Protein AF-A0A8T7GGP4-F1 (afdb_monomer)

Nearest PDB structures (foldseek):
  8tvp-assembly1_F  TM=9.061E-01  e=7.315E-08  Saccharomyces cerevisiae
  5c44-assembly1_F  TM=8.450E-01  e=2.603E-08  Saccharomyces cerevisiae S288C
  2yu9-assembly1_F  TM=8.911E-01  e=6.027E-08  Saccharomyces cerevisiae
  7enc-assembly1_PF  TM=9.202E-01  e=8.324E-08  Sus scrofa
  8tvy-assembly1_F  TM=8.985E-01  e=1.488E-07  Saccharomyces cerevisiae

pLDDT: mean 86.94, std 10.17, range [50.22, 96.5]

Radius of gyration: 16.98 Å; Cα contacts (8 Å, |Δi|>4): 108; chains: 1; bounding box: 31×35×58 Å

Mean predicted aligned error: 6.85 Å

Foldseek 3Di:
DDPDPPPQAADEDDDPPQDDPPDDLADDPVNLVVQLVVQLVCVVVVHDQPDDPPVDDGSSRSSNVCLVVLVDQAWDWDADPSNYIYTHRSVSGDD

Secondary structure (DSSP, 8-state):
-PPP------EE---SSS---SS-SB--HHHHHHHHHHHHHHHHTTPPPSS--SS--SHHHHHHHHHHTT-S--EEEEE-TTSEEEEEEGGGSB-

Solvent-accessible surface area (backbone atoms only — not comparable to full-atom values): 6004 Å² total; per-residue (Å²): 136,83,77,77,83,75,81,79,55,80,40,79,59,84,57,90,63,90,55,77,83,71,74,68,61,44,78,48,76,63,58,50,49,51,51,28,52,55,42,15,51,42,38,70,74,68,47,84,75,94,63,83,70,88,84,61,84,50,40,56,62,49,22,45,51,35,60,74,67,50,72,61,98,50,63,48,75,44,73,47,99,79,27,44,25,35,77,43,48,53,77,66,42,53,131

Sequence (95 aa):
MTYSEIEYELKEVQAQGNKILIGLPWLTRFERARITGARALQLSLGAPSLIKPEGISGSIAIAMAEVDHKVLPISIRRVLPNGLYQDIPIDWMKR

Structure (mmCIF, N/CA/C/O backbone):
data_AF-A0A8T7GGP4-F1
#
_entry.id   AF-A0A8T7GGP4-F1
#
loop_
_atom_site.group_PDB
_atom_site.id
_atom_site.type_symbol
_atom_site.label_atom_id
_atom_site.label_alt_id
_atom_site.label_comp_id
_atom_site.label_asym_id
_atom_site.label_entity_id
_atom_site.label_seq_id
_atom_site.pdbx_PDB_ins_code
_atom_site.Cartn_x
_atom_site.Cartn_y
_atom_site.Cartn_z
_atom_site.occupancy
_atom_site.B_iso_or_equiv
_atom_site.auth_seq_id
_atom_site.auth_comp_id
_atom_site.auth_asym_id
_atom_site.auth_atom_id
_atom_site.pdbx_PDB_model_num
ATOM 1 N N . MET A 1 1 ? -3.394 22.760 35.152 1.00 50.22 1 MET A N 1
ATOM 2 C CA . MET A 1 1 ? -4.196 21.669 34.566 1.00 50.22 1 MET A CA 1
ATOM 3 C C . MET A 1 1 ? -3.222 20.651 34.006 1.00 50.22 1 MET A C 1
ATOM 5 O O . MET A 1 1 ? -2.665 20.877 32.942 1.00 50.22 1 MET A O 1
ATOM 9 N N . THR A 1 2 ? -2.907 19.611 34.769 1.00 57.31 2 THR A N 1
ATOM 10 C CA . THR A 1 2 ? -2.119 18.477 34.277 1.00 57.31 2 THR A CA 1
ATOM 11 C C . THR A 1 2 ? -3.080 17.569 33.524 1.00 57.31 2 THR A C 1
ATOM 13 O O . THR A 1 2 ? -4.061 17.106 34.105 1.00 57.31 2 THR A O 1
ATOM 16 N N . TYR A 1 3 ? -2.863 17.384 32.226 1.00 67.69 3 TYR A N 1
ATOM 17 C CA . TYR A 1 3 ? -3.610 16.390 31.466 1.00 67.69 3 TYR A CA 1
ATOM 18 C C . TYR A 1 3 ? -3.253 15.022 32.047 1.00 67.69 3 TYR A C 1
ATOM 20 O O . TYR A 1 3 ? -2.073 14.708 32.180 1.00 67.69 3 TYR A O 1
ATOM 28 N N . SER A 1 4 ? -4.256 14.238 32.441 1.00 65.31 4 SER A N 1
ATOM 29 C CA . SER A 1 4 ? -4.060 12.812 32.687 1.00 65.31 4 SER A CA 1
ATOM 30 C C . SER A 1 4 ? -3.483 12.215 31.408 1.00 65.31 4 SER A C 1
ATOM 32 O O . SER A 1 4 ? -4.099 12.373 30.350 1.00 65.31 4 SER A O 1
ATOM 34 N N . GLU A 1 5 ? -2.309 11.595 31.486 1.00 65.75 5 GLU A N 1
ATOM 35 C CA . GLU A 1 5 ? -1.734 10.855 30.366 1.00 65.75 5 GLU A CA 1
ATOM 36 C C . GLU A 1 5 ? -2.735 9.763 29.979 1.00 65.75 5 GLU A C 1
ATOM 38 O O . GLU A 1 5 ? -2.908 8.772 30.682 1.00 65.75 5 GLU A O 1
ATOM 43 N N . ILE A 1 6 ? -3.496 9.992 28.908 1.00 62.12 6 ILE A N 1
ATOM 44 C CA . ILE A 1 6 ? -4.324 8.945 28.320 1.00 62.12 6 ILE A CA 1
ATOM 45 C C . ILE A 1 6 ? -3.320 7.980 27.696 1.00 62.12 6 ILE A C 1
ATOM 47 O O . ILE A 1 6 ? -2.692 8.320 26.693 1.00 62.12 6 ILE A O 1
ATOM 51 N N . GLU A 1 7 ? -3.129 6.818 28.317 1.00 64.06 7 GLU A N 1
ATOM 52 C CA . GLU A 1 7 ? -2.256 5.762 27.806 1.00 64.06 7 GLU A CA 1
ATOM 53 C C . GLU A 1 7 ? -2.747 5.333 26.415 1.00 64.06 7 GLU A C 1
ATOM 55 O O . GLU A 1 7 ? -3.755 4.640 26.256 1.00 64.06 7 GLU A O 1
ATOM 60 N N . TYR A 1 8 ? -2.059 5.810 25.376 1.00 69.50 8 TYR A N 1
ATOM 61 C CA . TYR A 1 8 ? -2.342 5.455 23.991 1.00 69.50 8 TYR A CA 1
ATOM 62 C C . TYR A 1 8 ? -1.751 4.072 23.703 1.00 69.50 8 TYR A C 1
ATOM 64 O O . TYR A 1 8 ? -0.620 3.942 23.236 1.00 69.50 8 TYR A O 1
ATOM 72 N N . GLU A 1 9 ? -2.509 3.023 24.008 1.00 81.75 9 GLU A N 1
ATOM 73 C CA . GLU A 1 9 ? -2.126 1.649 23.685 1.00 81.75 9 GLU A CA 1
ATOM 74 C C . GLU A 1 9 ? -2.683 1.215 22.327 1.00 81.75 9 GLU A C 1
ATOM 76 O O . GLU A 1 9 ? -3.887 1.290 22.070 1.00 81.75 9 GLU A O 1
ATOM 81 N N . LEU A 1 10 ? -1.809 0.689 21.464 1.00 85.38 10 LEU A N 1
ATOM 82 C CA . LEU A 1 10 ? -2.222 0.096 20.197 1.00 85.38 10 LEU A CA 1
ATOM 83 C C . LEU A 1 10 ? -2.865 -1.273 20.433 1.00 85.38 10 LEU A C 1
ATOM 85 O O . LEU A 1 10 ? -2.196 -2.213 20.859 1.00 85.38 10 LEU A O 1
ATOM 89 N N . LYS A 1 11 ? -4.151 -1.400 20.102 1.00 88.19 11 LYS A N 1
ATOM 90 C CA . LYS A 1 11 ? -4.920 -2.643 20.267 1.00 88.19 11 LYS A CA 1
ATOM 91 C C . LYS A 1 11 ? -5.476 -3.107 18.928 1.00 88.19 11 LYS A C 1
ATOM 93 O O . LYS A 1 11 ? -6.161 -2.354 18.239 1.00 88.19 11 LYS A O 1
ATOM 98 N N . GLU A 1 12 ? -5.175 -4.345 18.554 1.00 88.62 12 GLU A N 1
ATOM 99 C CA . GLU A 1 12 ? -5.653 -4.917 17.298 1.00 88.62 12 GLU A CA 1
ATOM 100 C C . GLU A 1 12 ? -7.116 -5.353 17.418 1.00 88.62 12 GLU A C 1
ATOM 102 O O . GLU A 1 12 ? -7.494 -6.098 18.324 1.00 88.62 12 GLU A O 1
ATOM 107 N N . VAL A 1 13 ? -7.943 -4.915 16.474 1.00 87.50 13 VAL A N 1
ATOM 108 C CA . VAL A 1 13 ? -9.320 -5.376 16.327 1.00 87.50 13 VAL A CA 1
ATOM 109 C C . VAL A 1 13 ? -9.315 -6.622 15.448 1.00 87.50 13 VAL A C 1
ATOM 111 O O . VAL A 1 13 ? -9.259 -6.542 14.220 1.00 87.50 13 VAL A O 1
ATOM 114 N N . GLN A 1 14 ? -9.398 -7.782 16.093 1.00 78.06 14 GLN A N 1
ATOM 115 C CA . GLN A 1 14 ? -9.525 -9.072 15.421 1.00 78.06 14 GLN A CA 1
ATOM 116 C C . GLN A 1 14 ? -10.888 -9.159 14.719 1.00 78.06 14 GLN A C 1
ATOM 118 O O . GLN A 1 14 ? -11.941 -9.103 15.358 1.00 78.06 14 GLN A O 1
ATOM 123 N N . ALA A 1 15 ? -10.884 -9.280 13.392 1.00 72.56 15 ALA A N 1
ATOM 124 C CA . ALA A 1 15 ? -12.107 -9.443 12.617 1.00 72.56 15 ALA A CA 1
ATOM 125 C C . ALA A 1 15 ? -12.544 -10.912 12.562 1.00 72.56 15 ALA A C 1
ATOM 127 O O . ALA A 1 15 ? -11.745 -11.817 12.334 1.00 72.56 15 ALA A O 1
ATOM 128 N N . GLN A 1 16 ? -13.848 -11.152 12.707 1.00 71.12 16 GLN A N 1
ATOM 129 C CA . GLN A 1 16 ? -14.451 -12.451 12.405 1.00 71.12 16 GLN A CA 1
ATOM 130 C C . GLN A 1 16 ? -14.595 -12.588 10.877 1.00 71.12 16 GLN A C 1
ATOM 132 O O . GLN A 1 16 ? -15.584 -12.142 10.287 1.00 71.12 16 GLN A O 1
ATOM 137 N N . GLY A 1 17 ? -13.576 -13.170 10.236 1.00 75.75 17 GLY A N 1
ATOM 138 C CA . GLY A 1 17 ? -13.476 -13.365 8.780 1.00 75.75 17 GLY A CA 1
ATOM 139 C C . GLY A 1 17 ? -12.867 -12.173 8.024 1.00 75.75 17 GLY A C 1
ATOM 140 O O . GLY A 1 17 ? -12.359 -11.238 8.635 1.00 75.75 17 GLY A O 1
ATOM 141 N N . ASN A 1 18 ? -12.951 -12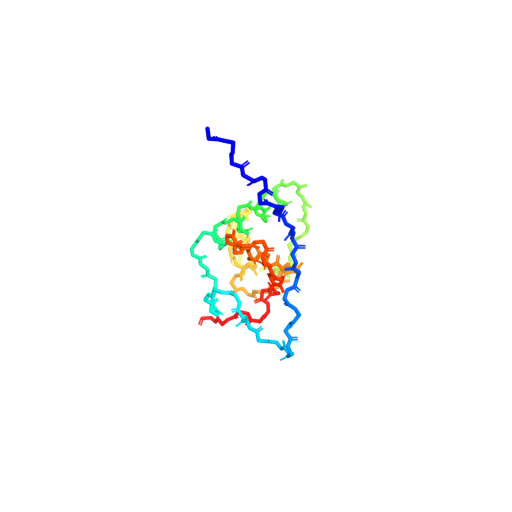.173 6.685 1.00 79.19 18 ASN A N 1
ATOM 142 C CA . ASN A 1 18 ? -12.357 -11.146 5.800 1.00 79.19 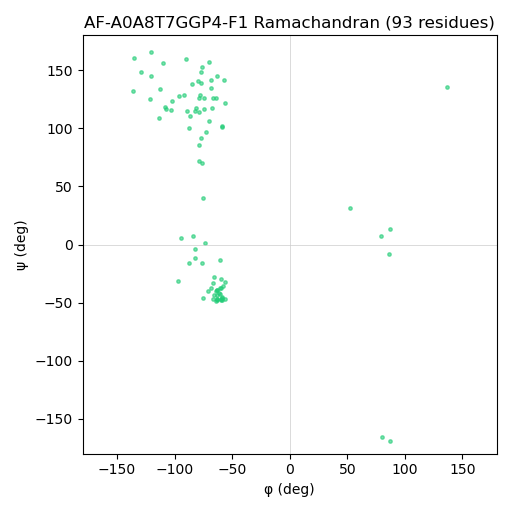18 ASN A CA 1
ATOM 143 C C . ASN A 1 18 ? -13.147 -9.815 5.792 1.00 79.19 18 ASN A C 1
ATOM 145 O O . ASN A 1 18 ? -13.385 -9.216 4.740 1.00 79.19 18 ASN A O 1
ATOM 149 N N . LYS A 1 19 ? -13.637 -9.365 6.952 1.00 85.06 19 LYS A N 1
ATOM 150 C CA . LYS A 1 19 ? -14.423 -8.134 7.081 1.00 85.06 19 LYS A CA 1
ATOM 151 C C . LYS A 1 19 ? -13.536 -6.963 7.493 1.00 85.06 19 LYS A C 1
ATOM 153 O O . LYS A 1 19 ? -12.844 -7.002 8.507 1.00 85.06 19 LYS A O 1
ATOM 158 N N . 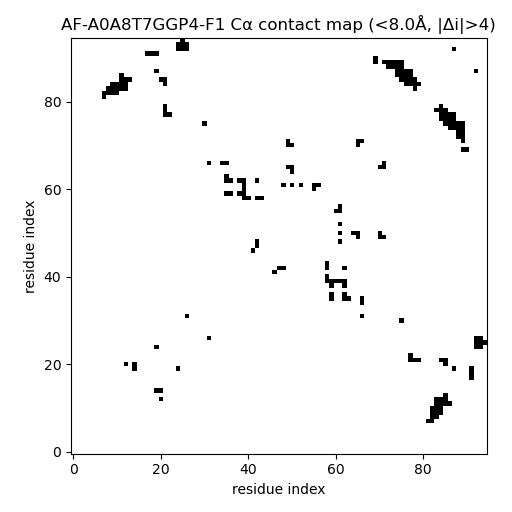ILE A 1 20 ? -13.628 -5.883 6.726 1.00 88.38 20 ILE A N 1
ATOM 159 C CA . ILE A 1 20 ? -13.018 -4.594 7.057 1.00 88.38 20 ILE A CA 1
ATOM 160 C C . ILE A 1 20 ? -13.922 -3.907 8.087 1.00 88.38 20 ILE A C 1
ATOM 162 O O . ILE A 1 20 ? -15.068 -3.584 7.782 1.00 88.38 20 ILE A O 1
ATOM 166 N N . LEU A 1 21 ? -13.415 -3.738 9.309 1.00 86.75 21 LEU A N 1
ATOM 167 C CA . LEU A 1 21 ? -14.110 -3.113 10.437 1.00 86.75 21 LEU A CA 1
ATOM 168 C C . LEU A 1 21 ? -13.722 -1.639 10.586 1.00 86.75 21 LEU A C 1
ATOM 170 O O . LEU A 1 21 ? -14.540 -0.828 11.014 1.00 86.75 21 LEU A O 1
ATOM 174 N N . ILE A 1 22 ? -12.485 -1.289 10.218 1.00 89.50 22 ILE A N 1
ATOM 175 C CA . ILE A 1 22 ? -11.961 0.073 10.330 1.00 89.50 22 ILE A CA 1
ATOM 176 C C . ILE A 1 22 ? -11.817 0.707 8.941 1.00 89.50 22 ILE A C 1
ATOM 178 O O . ILE A 1 22 ? -11.021 0.286 8.096 1.00 89.50 22 ILE A O 1
ATOM 182 N N . 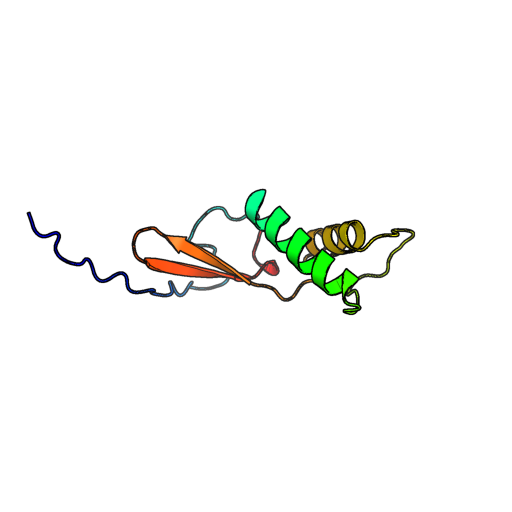GLY A 1 23 ? -12.560 1.794 8.729 1.00 89.06 23 GLY A N 1
ATOM 183 C CA . GLY A 1 23 ? -12.504 2.598 7.510 1.00 89.06 23 GLY A CA 1
ATOM 184 C C . GLY A 1 23 ? -13.304 2.021 6.337 1.00 89.06 23 GLY A C 1
ATOM 185 O O . GLY A 1 23 ? -14.162 1.158 6.491 1.00 89.06 23 GLY A O 1
ATOM 186 N N . LEU A 1 24 ? -13.038 2.551 5.143 1.00 91.81 24 LEU A N 1
ATOM 187 C CA . LEU A 1 24 ? -13.782 2.228 3.922 1.00 91.81 24 LEU A CA 1
ATOM 188 C C . LEU A 1 24 ? -13.368 0.864 3.344 1.00 91.81 24 LEU A C 1
ATOM 190 O O . LEU A 1 24 ? -12.195 0.508 3.409 1.00 91.81 24 LEU A O 1
ATOM 194 N N . PRO A 1 25 ? -14.265 0.110 2.691 1.00 90.50 25 PRO A N 1
ATOM 195 C CA . PRO A 1 25 ? -13.925 -1.210 2.158 1.00 90.50 25 PRO A CA 1
ATOM 196 C C . PRO A 1 25 ? -13.039 -1.181 0.895 1.00 90.50 25 PRO A C 1
ATOM 198 O O . PRO A 1 25 ? -12.721 -2.237 0.354 1.00 90.50 25 PRO A O 1
ATOM 201 N N . TRP A 1 26 ? -12.647 0.001 0.411 1.00 91.00 26 TRP A N 1
ATOM 202 C CA . TRP A 1 26 ? -11.746 0.211 -0.727 1.00 91.00 26 TRP A CA 1
ATOM 203 C C . TRP A 1 26 ? -10.494 1.002 -0.314 1.00 91.00 26 TRP A C 1
ATOM 205 O O . TRP A 1 26 ? -10.448 1.623 0.754 1.00 91.00 26 TRP A O 1
ATOM 215 N N . LEU A 1 27 ? -9.486 0.998 -1.191 1.00 91.81 27 LEU A N 1
ATOM 216 C CA . LEU A 1 27 ? -8.262 1.792 -1.059 1.00 91.81 27 LEU A CA 1
ATOM 217 C C . LEU A 1 27 ? -8.562 3.286 -1.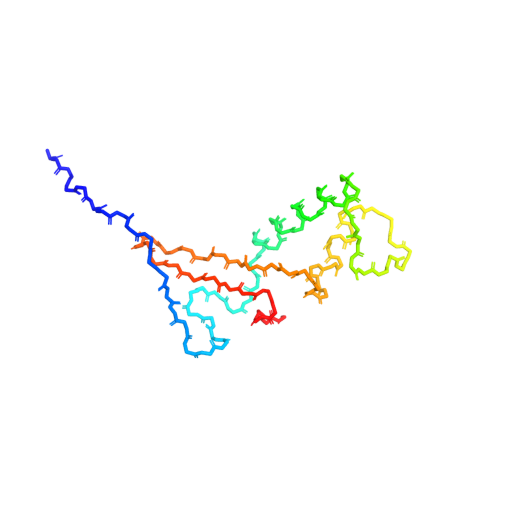180 1.00 91.81 27 LEU A C 1
ATOM 219 O O . LEU A 1 27 ? -9.106 3.753 -2.183 1.00 91.81 27 LEU A O 1
ATOM 223 N N . THR A 1 28 ? -8.137 4.072 -0.198 1.00 94.50 28 THR A N 1
ATOM 224 C CA . THR A 1 28 ? -8.150 5.531 -0.327 1.00 94.50 28 THR A CA 1
ATOM 225 C C . THR A 1 28 ? -7.090 5.992 -1.330 1.00 94.50 28 THR A C 1
ATOM 227 O O . THR A 1 28 ? -6.076 5.326 -1.559 1.00 94.50 28 THR A O 1
ATOM 230 N N . ARG A 1 29 ? -7.273 7.190 -1.905 1.00 94.56 29 ARG A N 1
ATOM 231 C CA . ARG A 1 29 ? -6.275 7.787 -2.814 1.00 94.56 29 ARG A CA 1
ATOM 232 C C . ARG A 1 29 ? -4.888 7.909 -2.169 1.00 94.56 29 ARG A C 1
ATOM 234 O O . ARG A 1 29 ? -3.887 7.782 -2.866 1.00 94.56 29 ARG A O 1
ATOM 241 N N . PHE A 1 30 ? -4.844 8.127 -0.853 1.00 95.44 30 PHE A N 1
ATOM 242 C CA . PHE A 1 30 ? -3.612 8.285 -0.085 1.00 95.44 30 PHE A CA 1
ATOM 243 C C . PHE A 1 30 ? -2.912 6.947 0.141 1.00 95.44 30 PHE A C 1
ATOM 245 O O . PHE A 1 30 ? -1.713 6.846 -0.105 1.00 95.44 30 PHE A O 1
ATOM 252 N N . GLU A 1 31 ? -3.656 5.910 0.532 1.00 94.88 31 GLU A N 1
ATOM 253 C CA . GLU A 1 31 ? -3.123 4.548 0.667 1.00 94.88 31 GLU A CA 1
ATOM 254 C C . GLU A 1 31 ? -2.580 4.053 -0.676 1.00 94.88 31 GLU A C 1
ATOM 256 O O . GLU A 1 31 ? -1.436 3.610 -0.756 1.00 94.88 31 GLU A O 1
ATOM 261 N N . ARG A 1 32 ? -3.348 4.227 -1.759 1.00 93.88 32 ARG A N 1
ATOM 262 C CA . ARG A 1 32 ? -2.911 3.845 -3.107 1.00 93.88 32 ARG A CA 1
ATOM 263 C C . ARG A 1 32 ? -1.627 4.566 -3.521 1.00 93.88 32 ARG A C 1
ATOM 265 O O . ARG A 1 32 ? -0.706 3.925 -4.025 1.00 93.8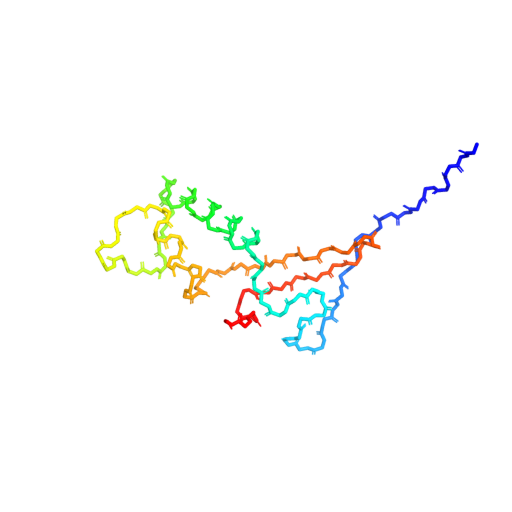8 32 ARG A O 1
ATOM 272 N N . ALA A 1 33 ? -1.539 5.876 -3.285 1.00 96.19 33 ALA A N 1
ATOM 273 C CA . ALA A 1 33 ? -0.338 6.654 -3.588 1.00 96.19 33 ALA A CA 1
ATOM 274 C C . ALA A 1 33 ? 0.874 6.195 -2.758 1.00 96.19 33 ALA A C 1
ATOM 276 O O . ALA A 1 33 ? 1.962 6.020 -3.305 1.00 96.19 33 ALA A O 1
ATOM 277 N N . ARG A 1 34 ? 0.685 5.939 -1.455 1.00 96.12 34 ARG A N 1
ATOM 278 C CA . ARG A 1 34 ? 1.730 5.455 -0.539 1.00 96.12 34 ARG A CA 1
ATOM 279 C C . ARG A 1 34 ? 2.298 4.113 -0.996 1.00 96.12 34 ARG A C 1
ATOM 281 O O . ARG A 1 34 ? 3.516 3.961 -1.065 1.00 96.12 34 ARG A O 1
ATOM 288 N N . ILE A 1 35 ? 1.420 3.167 -1.326 1.00 95.62 35 ILE A N 1
ATOM 289 C CA . ILE A 1 35 ? 1.798 1.827 -1.782 1.00 95.62 35 ILE A CA 1
ATOM 290 C C . ILE A 1 35 ? 2.549 1.912 -3.110 1.00 95.62 35 ILE A C 1
ATOM 292 O O . ILE A 1 35 ? 3.636 1.355 -3.236 1.00 95.62 35 ILE A O 1
ATOM 296 N N . THR A 1 36 ? 2.001 2.655 -4.073 1.00 95.56 36 THR A N 1
ATOM 297 C CA . THR A 1 36 ? 2.618 2.831 -5.395 1.00 95.56 36 THR A CA 1
ATOM 298 C C . THR A 1 36 ? 4.011 3.443 -5.271 1.00 95.56 36 THR A C 1
ATOM 300 O O . THR A 1 36 ? 4.953 2.942 -5.875 1.00 95.56 36 THR A O 1
ATOM 303 N N . GLY A 1 37 ? 4.171 4.488 -4.453 1.00 96.25 37 GLY A N 1
ATOM 304 C CA . GLY A 1 37 ? 5.464 5.141 -4.242 1.00 96.25 37 GLY A CA 1
ATOM 305 C C . GLY A 1 37 ? 6.497 4.214 -3.599 1.00 96.25 37 GLY A C 1
ATOM 306 O O . GLY A 1 37 ? 7.618 4.103 -4.092 1.00 96.25 37 GLY A O 1
ATOM 307 N N . ALA A 1 38 ? 6.110 3.498 -2.538 1.00 96.50 38 ALA A N 1
ATOM 308 C CA . ALA A 1 38 ? 6.991 2.530 -1.887 1.00 96.50 38 ALA A CA 1
ATOM 309 C C . ALA A 1 38 ? 7.394 1.395 -2.841 1.00 96.50 38 ALA A C 1
ATOM 311 O O . ALA A 1 38 ? 8.563 1.012 -2.894 1.00 96.50 38 ALA A O 1
ATOM 312 N N . ARG A 1 39 ? 6.451 0.886 -3.641 1.00 96.44 39 ARG A N 1
ATOM 313 C CA . ARG A 1 39 ? 6.723 -0.186 -4.599 1.00 96.44 39 ARG A CA 1
ATOM 314 C C . ARG A 1 39 ? 7.580 0.281 -5.776 1.00 96.44 39 ARG A C 1
ATOM 316 O O . ARG A 1 39 ? 8.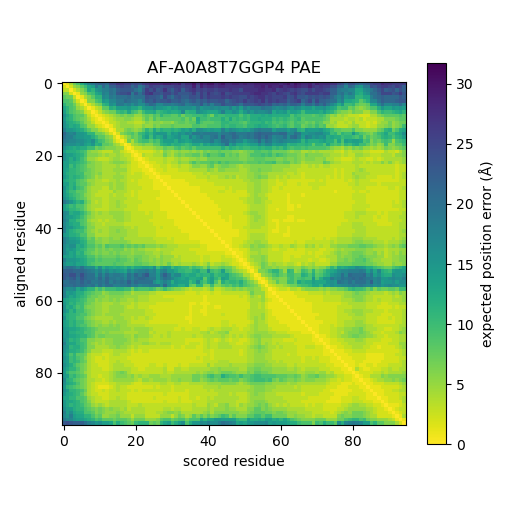512 -0.418 -6.162 1.00 96.44 39 ARG A O 1
ATOM 323 N N . ALA A 1 40 ? 7.342 1.481 -6.294 1.00 95.69 40 ALA A N 1
ATOM 324 C CA . ALA A 1 40 ? 8.174 2.077 -7.334 1.00 95.69 40 ALA A CA 1
ATOM 325 C C . ALA A 1 40 ? 9.627 2.255 -6.866 1.00 95.69 40 ALA A C 1
ATOM 327 O O . ALA A 1 40 ? 10.555 2.015 -7.642 1.00 95.69 40 ALA A O 1
ATOM 328 N N . LEU A 1 41 ? 9.840 2.606 -5.591 1.00 96.06 41 LEU A N 1
ATOM 329 C CA . LEU A 1 41 ? 11.177 2.655 -5.000 1.00 96.06 41 LEU A CA 1
ATOM 330 C C . LEU A 1 41 ? 11.827 1.266 -4.987 1.00 96.06 41 LEU A C 1
ATOM 332 O O . LEU A 1 41 ? 12.954 1.129 -5.447 1.00 96.06 41 LEU A O 1
ATOM 336 N N . GLN A 1 42 ? 11.112 0.233 -4.532 1.00 96.06 42 GLN A N 1
ATOM 337 C CA . GLN A 1 42 ? 11.625 -1.144 -4.536 1.00 96.06 42 GLN A CA 1
ATOM 338 C C . GLN A 1 42 ? 12.055 -1.589 -5.940 1.00 96.06 42 GLN A C 1
ATOM 340 O O . GLN A 1 42 ? 13.155 -2.109 -6.108 1.00 96.06 42 GLN A O 1
ATOM 345 N N . LEU A 1 43 ? 11.222 -1.342 -6.954 1.00 94.56 43 LEU A N 1
ATOM 346 C CA . LEU A 1 43 ? 11.530 -1.677 -8.348 1.00 94.56 43 LEU A CA 1
ATOM 347 C C . LEU A 1 43 ? 12.749 -0.904 -8.867 1.00 94.56 43 LEU A C 1
ATOM 349 O O . LEU A 1 43 ? 13.594 -1.467 -9.554 1.00 94.56 43 LEU A O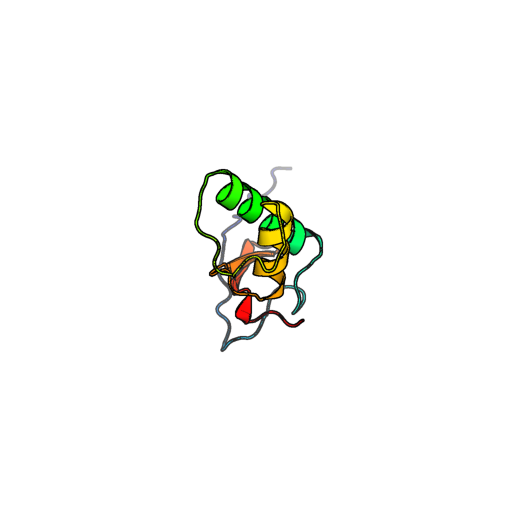 1
ATOM 353 N N . SER A 1 44 ? 12.875 0.372 -8.498 1.00 94.25 44 SER A N 1
ATOM 354 C CA . SER A 1 44 ? 14.037 1.198 -8.864 1.00 94.25 44 SER A CA 1
ATOM 355 C C . SER A 1 44 ? 15.336 0.702 -8.217 1.00 94.25 44 SER A C 1
ATOM 357 O O . SER A 1 44 ? 16.406 0.868 -8.791 1.00 94.25 44 SER A O 1
ATOM 359 N N . LEU A 1 45 ? 15.240 0.060 -7.049 1.00 96.00 45 LEU A N 1
ATOM 360 C CA . LEU A 1 45 ? 16.356 -0.588 -6.354 1.00 96.00 45 LEU A CA 1
ATOM 361 C C . LEU A 1 45 ? 16.642 -2.016 -6.862 1.00 96.00 45 LEU A C 1
ATOM 363 O O . LEU A 1 45 ? 17.456 -2.720 -6.271 1.00 96.00 45 LEU A O 1
ATOM 367 N N . GLY A 1 46 ? 15.989 -2.456 -7.943 1.00 91.56 46 GLY A N 1
ATOM 368 C CA . GLY A 1 46 ? 16.227 -3.761 -8.563 1.00 91.56 46 GLY A CA 1
ATOM 369 C C . GLY A 1 46 ? 15.408 -4.914 -7.977 1.00 91.56 46 GLY A C 1
ATOM 370 O O . GLY A 1 46 ? 15.712 -6.072 -8.257 1.00 91.56 46 GLY A O 1
ATOM 371 N N . ALA A 1 47 ? 14.371 -4.638 -7.177 1.00 94.62 47 ALA A N 1
ATOM 372 C CA . ALA A 1 47 ? 13.446 -5.684 -6.746 1.00 94.62 47 ALA A CA 1
ATOM 373 C C . ALA A 1 47 ? 12.699 -6.289 -7.954 1.00 94.62 47 ALA A C 1
ATOM 375 O O . ALA A 1 47 ? 12.347 -5.559 -8.886 1.00 94.62 47 ALA A O 1
ATOM 376 N N . PRO A 1 48 ? 12.400 -7.600 -7.942 1.00 92.44 48 PRO A N 1
ATOM 377 C CA . PRO A 1 48 ? 11.698 -8.248 -9.044 1.00 92.44 48 PRO A CA 1
ATOM 378 C C . PRO A 1 48 ? 10.242 -7.774 -9.145 1.00 92.44 48 PRO A C 1
ATOM 380 O O . PRO A 1 48 ? 9.559 -7.601 -8.126 1.00 92.44 48 PRO A O 1
ATOM 383 N N . SER A 1 49 ? 9.754 -7.606 -10.377 1.00 91.31 49 SER A N 1
ATOM 384 C CA . SER A 1 49 ? 8.337 -7.358 -10.654 1.00 91.31 49 SER A CA 1
ATOM 385 C C . SER A 1 49 ? 7.538 -8.664 -10.612 1.00 91.31 49 SER A C 1
ATOM 387 O O . SER A 1 49 ? 7.993 -9.703 -11.086 1.00 91.31 49 SER A O 1
ATOM 389 N N . LEU A 1 50 ? 6.333 -8.611 -10.049 1.00 90.19 50 LEU A N 1
ATOM 390 C CA . LEU A 1 50 ? 5.407 -9.744 -9.951 1.00 90.19 50 LEU A CA 1
ATOM 391 C C . LEU A 1 50 ? 4.504 -9.875 -11.185 1.00 90.19 50 LEU A C 1
ATOM 393 O O . LEU A 1 50 ? 3.902 -10.923 -11.404 1.00 90.19 50 LEU A O 1
ATOM 397 N N . ILE A 1 51 ? 4.419 -8.822 -12.000 1.00 87.75 51 ILE A N 1
ATOM 398 C CA . ILE A 1 51 ? 3.718 -8.818 -13.287 1.00 87.75 51 ILE A CA 1
ATOM 399 C C . ILE A 1 51 ? 4.715 -8.740 -14.444 1.00 87.75 51 ILE A C 1
ATOM 401 O O . ILE A 1 51 ? 5.829 -8.223 -14.297 1.00 87.75 51 ILE A O 1
ATOM 405 N N . LYS A 1 52 ? 4.291 -9.218 -15.618 1.00 81.38 52 LYS A N 1
ATOM 406 C CA . LYS A 1 52 ? 5.033 -9.022 -16.865 1.00 81.38 52 LYS A CA 1
ATOM 407 C C . LYS A 1 52 ? 4.773 -7.604 -17.389 1.00 81.38 52 LYS A C 1
ATOM 409 O O . LYS A 1 52 ? 3.611 -7.241 -17.559 1.00 81.38 52 LYS A O 1
ATOM 414 N N . PRO A 1 53 ? 5.814 -6.800 -17.658 1.00 71.25 53 PRO A N 1
ATOM 415 C CA . PRO A 1 53 ? 5.638 -5.490 -18.268 1.00 71.25 53 PRO A CA 1
ATOM 416 C C . PRO A 1 53 ? 5.276 -5.662 -19.751 1.00 71.25 53 PRO A C 1
ATOM 418 O O . PRO A 1 53 ? 6.145 -5.855 -20.597 1.00 71.25 53 PRO A O 1
ATOM 421 N N . GLU A 1 54 ? 3.986 -5.609 -20.084 1.00 72.19 54 GLU A N 1
ATOM 422 C CA . GLU A 1 54 ? 3.495 -5.642 -21.472 1.00 72.19 54 GLU A CA 1
ATOM 423 C C . GLU A 1 54 ? 3.710 -4.280 -22.157 1.00 72.19 54 GLU A C 1
ATOM 425 O O . GLU A 1 54 ? 2.783 -3.507 -22.372 1.00 72.19 54 GLU A O 1
ATOM 430 N N . GLY A 1 55 ? 4.970 -3.936 -22.440 1.00 70.88 55 GLY A N 1
ATOM 431 C CA . GLY A 1 55 ? 5.336 -2.658 -23.072 1.00 70.88 55 GLY A CA 1
ATOM 432 C C . GLY A 1 55 ? 5.357 -1.454 -22.123 1.00 70.88 55 GLY A C 1
ATOM 433 O O . GLY A 1 55 ? 5.552 -0.321 -22.561 1.00 70.88 55 GLY A O 1
ATOM 434 N N . ILE A 1 56 ? 5.190 -1.686 -20.819 1.00 73.94 56 ILE A N 1
ATOM 435 C CA . ILE A 1 56 ? 5.268 -0.654 -19.784 1.00 73.94 56 ILE A CA 1
ATOM 436 C C . ILE A 1 56 ? 6.726 -0.489 -19.345 1.00 73.94 56 ILE A C 1
ATOM 438 O O . ILE A 1 56 ? 7.284 -1.355 -18.672 1.00 73.94 56 ILE A O 1
ATOM 442 N N . SER A 1 57 ? 7.323 0.651 -19.683 1.00 72.25 57 SER A N 1
ATOM 443 C CA . SER A 1 57 ? 8.668 1.027 -19.241 1.00 72.25 57 SER A CA 1
ATOM 444 C C . SER A 1 57 ? 8.582 2.055 -18.115 1.00 72.25 57 SER A C 1
ATOM 446 O O . SER A 1 57 ? 8.107 3.170 -18.317 1.00 72.25 57 SER A O 1
ATOM 448 N N . GLY A 1 58 ? 9.048 1.683 -16.920 1.00 86.94 58 GLY A N 1
ATOM 449 C CA . GLY A 1 58 ? 9.174 2.587 -15.774 1.00 86.94 58 GLY A CA 1
ATOM 450 C C . GLY A 1 58 ? 8.699 1.971 -14.461 1.00 86.94 58 GLY A C 1
ATOM 451 O O . GLY A 1 58 ? 7.628 1.369 -14.389 1.00 86.94 58 GLY A O 1
ATOM 452 N N . SER A 1 59 ? 9.477 2.166 -13.395 1.00 91.69 59 SER A N 1
ATOM 453 C CA . SER A 1 59 ? 9.202 1.599 -12.068 1.00 91.69 59 SER A CA 1
ATOM 454 C C . SER A 1 59 ? 7.854 2.040 -11.492 1.00 91.69 59 SER A C 1
ATOM 456 O O . SER A 1 59 ? 7.149 1.231 -10.897 1.00 91.69 59 SER A O 1
ATOM 458 N N . ILE A 1 60 ? 7.447 3.292 -11.719 1.00 93.12 60 ILE A N 1
ATOM 459 C CA . ILE A 1 60 ? 6.143 3.810 -11.271 1.00 93.12 60 ILE A CA 1
ATOM 460 C C . ILE A 1 60 ? 4.993 3.115 -12.000 1.00 93.12 60 ILE A C 1
ATOM 462 O O . ILE A 1 60 ? 4.037 2.685 -11.363 1.00 93.12 60 ILE A O 1
ATOM 466 N N . ALA A 1 61 ? 5.080 2.989 -13.324 1.00 92.12 61 ALA A N 1
ATOM 467 C CA . ALA A 1 61 ? 4.007 2.404 -14.118 1.00 92.12 61 ALA A CA 1
ATOM 468 C C . ALA A 1 61 ? 3.852 0.897 -13.838 1.00 92.12 61 ALA A C 1
ATOM 470 O O . ALA A 1 61 ? 2.730 0.410 -13.712 1.00 92.12 61 ALA A O 1
ATOM 471 N N . ILE A 1 62 ? 4.967 0.183 -13.635 1.00 92.75 62 ILE A N 1
ATOM 472 C CA . ILE A 1 62 ? 4.954 -1.216 -13.183 1.00 92.75 62 ILE A CA 1
ATOM 473 C C . ILE A 1 62 ? 4.323 -1.318 -11.787 1.00 92.75 62 ILE A C 1
ATOM 475 O O . ILE A 1 62 ? 3.432 -2.138 -11.587 1.00 92.75 62 ILE A O 1
ATOM 479 N N . ALA A 1 63 ? 4.710 -0.455 -10.841 1.00 94.12 63 ALA A N 1
ATOM 480 C CA . ALA A 1 63 ? 4.127 -0.444 -9.499 1.00 94.12 63 ALA A CA 1
ATOM 481 C C . ALA A 1 63 ? 2.614 -0.172 -9.516 1.00 94.12 63 ALA A C 1
ATOM 483 O O . ALA A 1 63 ? 1.869 -0.837 -8.802 1.00 94.12 63 ALA A O 1
ATOM 484 N N . MET A 1 64 ? 2.148 0.778 -10.334 1.00 92.38 64 MET A N 1
ATOM 485 C CA . MET A 1 64 ? 0.716 1.058 -10.496 1.00 92.38 64 MET A CA 1
ATOM 486 C C . MET A 1 64 ? -0.032 -0.179 -10.991 1.00 92.38 64 MET A C 1
ATOM 488 O O . MET A 1 64 ? -1.036 -0.567 -10.398 1.00 92.38 64 MET A O 1
ATOM 492 N N . ALA A 1 65 ? 0.497 -0.839 -12.021 1.00 92.00 65 ALA A N 1
ATOM 493 C CA . ALA A 1 65 ? -0.100 -2.054 -12.546 1.00 92.00 65 ALA A CA 1
ATOM 494 C C . ALA A 1 65 ? -0.096 -3.196 -11.508 1.00 92.00 65 ALA A C 1
ATOM 496 O O . ALA A 1 65 ? -1.096 -3.897 -11.388 1.00 92.00 65 ALA A O 1
ATOM 497 N N . GLU A 1 66 ? 0.957 -3.369 -10.702 1.00 92.56 66 GLU A N 1
ATOM 498 C CA . GLU A 1 66 ? 0.978 -4.382 -9.632 1.00 92.56 66 GLU A CA 1
ATOM 499 C C . GLU A 1 66 ? -0.072 -4.112 -8.542 1.00 92.56 66 GLU A C 1
ATOM 501 O O . GLU A 1 66 ? -0.719 -5.045 -8.058 1.00 92.56 66 GLU A O 1
ATOM 506 N N . VAL A 1 67 ? -0.263 -2.842 -8.170 1.00 92.00 67 VAL A N 1
ATOM 507 C CA . VAL A 1 67 ? -1.292 -2.425 -7.206 1.00 92.00 67 VAL A CA 1
ATOM 508 C C . VAL A 1 67 ? -2.691 -2.678 -7.764 1.00 92.00 67 VAL A C 1
ATOM 510 O O . VAL A 1 67 ? -3.539 -3.216 -7.052 1.00 92.00 67 VAL A O 1
ATOM 513 N N . ASP A 1 68 ? -2.927 -2.352 -9.035 1.00 89.94 68 ASP A N 1
ATOM 514 C CA . ASP A 1 68 ? -4.226 -2.540 -9.687 1.00 89.94 68 ASP A CA 1
ATOM 515 C C . ASP A 1 68 ? -4.594 -4.024 -9.852 1.00 89.94 68 ASP A C 1
ATOM 517 O O . ASP A 1 68 ? -5.768 -4.384 -9.729 1.00 89.94 68 ASP A O 1
ATOM 521 N N . HIS A 1 69 ? -3.601 -4.893 -10.067 1.00 89.94 69 HIS A N 1
ATOM 522 C CA . HIS A 1 69 ? -3.780 -6.349 -10.097 1.00 89.94 69 HIS A CA 1
ATOM 523 C C . HIS A 1 69 ? -3.803 -6.991 -8.699 1.00 89.94 69 HIS A C 1
ATOM 525 O O . HIS A 1 69 ? -4.030 -8.194 -8.598 1.00 89.94 69 HIS A O 1
ATOM 531 N N . LYS A 1 70 ? -3.580 -6.216 -7.624 1.00 89.25 70 LYS A N 1
ATOM 532 C CA . LYS A 1 70 ? -3.546 -6.679 -6.221 1.00 89.25 70 LYS A CA 1
ATOM 533 C C . LYS A 1 70 ? -2.599 -7.861 -5.972 1.00 89.25 70 LYS A C 1
ATOM 535 O O . LYS A 1 70 ? -2.835 -8.672 -5.084 1.00 89.25 70 LYS A O 1
ATOM 540 N N . VAL A 1 71 ? -1.505 -7.946 -6.728 1.00 90.62 71 VAL A N 1
ATOM 541 C CA . VAL A 1 71 ? -0.534 -9.051 -6.609 1.00 90.62 71 VAL A CA 1
ATOM 542 C C . VAL A 1 71 ? 0.473 -8.848 -5.476 1.00 90.62 71 VAL A C 1
ATOM 544 O O . VAL A 1 71 ? 1.224 -9.759 -5.138 1.00 90.62 71 VAL A O 1
ATOM 547 N N . LEU A 1 72 ? 0.528 -7.643 -4.902 1.00 91.69 72 LEU A N 1
ATOM 548 C CA . LEU A 1 72 ? 1.483 -7.302 -3.854 1.00 91.69 72 LEU A CA 1
ATOM 549 C C . LEU A 1 72 ? 1.077 -7.946 -2.515 1.00 91.69 72 LEU A C 1
ATOM 551 O O . LEU A 1 72 ? -0.033 -7.692 -2.044 1.00 91.69 72 LEU A O 1
ATOM 555 N N . PRO A 1 73 ? 1.970 -8.703 -1.848 1.00 92.25 73 PRO A N 1
ATOM 556 C CA . PRO A 1 73 ? 1.702 -9.293 -0.539 1.00 92.25 73 PRO A CA 1
ATOM 557 C C . PRO A 1 73 ? 1.854 -8.236 0.565 1.00 92.25 73 PRO A C 1
ATOM 559 O O . PRO A 1 73 ? 2.836 -8.217 1.306 1.00 92.25 73 PRO A O 1
ATOM 562 N N . ILE A 1 74 ? 0.901 -7.306 0.638 1.00 93.06 74 ILE A N 1
ATOM 563 C CA . ILE A 1 74 ? 0.911 -6.188 1.586 1.00 93.06 74 ILE A CA 1
ATOM 564 C C . ILE A 1 74 ? -0.406 -6.084 2.358 1.00 93.06 74 ILE A C 1
ATOM 566 O O . ILE A 1 74 ? -1.490 -6.348 1.830 1.00 93.06 74 ILE A O 1
ATOM 570 N N . SER A 1 75 ? -0.289 -5.612 3.597 1.00 93.38 75 SER A N 1
ATOM 571 C CA . SER A 1 75 ? -1.411 -5.273 4.470 1.00 93.38 75 SER A CA 1
ATOM 572 C C . SER A 1 75 ? -1.340 -3.802 4.863 1.00 93.38 75 SER A C 1
ATOM 574 O O . SER A 1 75 ? -0.261 -3.234 5.032 1.00 93.38 75 SER A O 1
ATOM 576 N N . ILE A 1 76 ? -2.503 -3.176 5.005 1.00 93.81 76 ILE A N 1
ATOM 577 C CA . ILE A 1 76 ? -2.652 -1.773 5.376 1.00 93.81 76 ILE A CA 1
ATOM 578 C C . ILE A 1 76 ? -3.160 -1.719 6.807 1.00 93.81 76 ILE A C 1
ATOM 580 O O . ILE A 1 76 ? -4.274 -2.155 7.090 1.00 93.81 76 ILE A O 1
ATOM 584 N N . ARG A 1 77 ? -2.347 -1.154 7.698 1.00 94.25 77 ARG A N 1
ATOM 585 C CA . ARG A 1 77 ? -2.738 -0.883 9.079 1.00 94.25 77 ARG A CA 1
ATOM 586 C C . ARG A 1 77 ? -3.523 0.418 9.151 1.00 94.25 77 ARG A C 1
ATOM 588 O O . ARG A 1 77 ? -2.961 1.489 8.921 1.00 94.25 77 ARG A O 1
ATOM 595 N N . ARG A 1 78 ? -4.802 0.346 9.513 1.00 94.44 78 ARG A N 1
ATOM 596 C CA . ARG A 1 78 ? -5.620 1.532 9.806 1.00 94.44 78 ARG A CA 1
ATOM 597 C C . ARG A 1 78 ? -5.761 1.700 11.302 1.00 94.44 78 ARG A C 1
ATOM 599 O O . ARG A 1 78 ? -6.239 0.784 11.957 1.00 94.44 78 ARG A O 1
ATOM 606 N N . VAL A 1 79 ? -5.365 2.862 11.814 1.00 93.75 79 VAL A N 1
ATOM 607 C CA . VAL A 1 79 ? -5.377 3.186 13.246 1.00 93.75 79 VAL A CA 1
ATOM 608 C C . VAL A 1 79 ? -6.412 4.275 13.512 1.00 93.75 79 VAL A C 1
ATOM 610 O O . VAL A 1 79 ? -6.482 5.267 12.786 1.00 93.75 79 VAL A O 1
ATOM 613 N N . LEU A 1 80 ? -7.219 4.088 14.549 1.00 91.69 80 LEU A N 1
ATOM 614 C CA . LEU A 1 80 ? -8.182 5.060 15.045 1.00 91.69 80 LEU A CA 1
ATOM 615 C C . LEU A 1 80 ? -7.546 5.978 16.107 1.00 91.69 80 LEU A C 1
ATOM 617 O O . LEU A 1 80 ? -6.565 5.608 16.759 1.00 91.69 80 LEU A O 1
ATOM 621 N N . PRO A 1 81 ? -8.128 7.165 16.363 1.00 90.00 81 PRO A N 1
ATOM 622 C CA . PRO A 1 81 ? -7.634 8.082 17.395 1.00 90.00 81 PRO A CA 1
ATOM 623 C C . PRO A 1 81 ? -7.643 7.514 18.822 1.00 90.00 81 PRO A C 1
ATOM 625 O O . PRO A 1 81 ? -7.041 8.104 19.707 1.00 90.00 81 PRO A O 1
ATOM 628 N N . ASN A 1 82 ? -8.322 6.389 19.059 1.00 88.19 82 ASN A N 1
ATOM 629 C CA . ASN A 1 82 ? -8.369 5.691 20.345 1.00 88.19 82 ASN A CA 1
ATOM 630 C C . ASN A 1 82 ? -7.324 4.562 20.477 1.00 88.19 82 ASN A C 1
ATOM 632 O O . ASN A 1 82 ? -7.381 3.813 21.444 1.00 88.19 82 ASN A O 1
ATOM 636 N N . GLY A 1 83 ? -6.425 4.396 19.499 1.00 88.50 83 GLY A N 1
ATOM 637 C CA . GLY A 1 83 ? -5.387 3.356 19.504 1.00 88.50 83 GLY A CA 1
ATOM 638 C C . GLY A 1 83 ? -5.828 2.007 18.931 1.00 88.50 83 GLY A C 1
ATOM 639 O O . GLY A 1 83 ? -4.992 1.137 18.690 1.00 88.50 83 GLY A O 1
ATOM 640 N N . LEU A 1 84 ? -7.118 1.822 18.632 1.00 91.38 84 LEU A N 1
ATOM 641 C CA . LEU A 1 84 ? -7.577 0.619 17.941 1.00 91.38 84 LEU A CA 1
ATOM 642 C C . LEU A 1 84 ? -7.054 0.604 16.506 1.00 91.38 84 LEU A C 1
ATOM 644 O O . LEU A 1 84 ? -7.168 1.604 15.795 1.00 91.38 84 LEU A O 1
ATOM 648 N N . TYR A 1 85 ? -6.533 -0.530 16.052 1.00 93.88 85 TYR A N 1
ATOM 649 C CA . TYR A 1 85 ? -6.111 -0.696 14.668 1.00 93.88 85 TYR A CA 1
ATOM 650 C C . TYR A 1 85 ? -6.567 -2.015 14.060 1.00 93.88 85 TYR A C 1
ATOM 652 O O . TYR A 1 85 ? -6.907 -2.960 14.764 1.00 93.88 85 TYR A O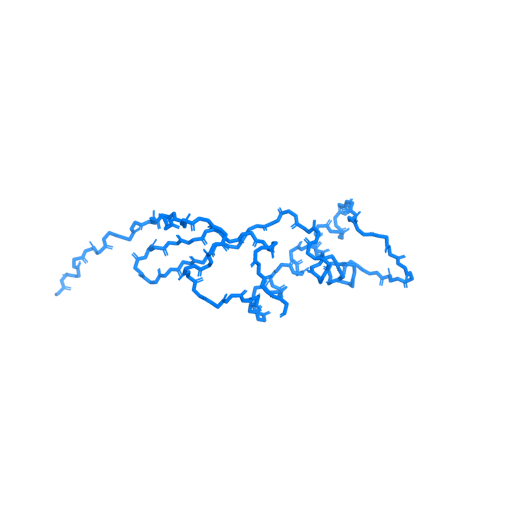 1
ATOM 660 N N . GLN A 1 86 ? -6.571 -2.069 12.733 1.00 93.56 86 GLN A N 1
ATOM 661 C CA . GLN A 1 86 ? -6.834 -3.282 11.972 1.00 93.56 86 GLN A CA 1
ATOM 662 C C . GLN A 1 86 ? -5.829 -3.386 10.828 1.00 93.56 86 GLN A C 1
ATOM 664 O O . GLN A 1 86 ? -5.648 -2.419 10.080 1.00 93.56 86 GLN A O 1
ATOM 669 N N . ASP A 1 87 ? -5.221 -4.561 10.680 1.00 93.31 87 ASP A N 1
ATOM 670 C CA . ASP A 1 87 ? -4.376 -4.893 9.538 1.00 93.31 87 ASP A CA 1
ATOM 671 C C . ASP A 1 87 ? -5.246 -5.506 8.435 1.00 93.31 87 ASP A C 1
ATOM 673 O O . ASP A 1 87 ? -5.863 -6.554 8.606 1.00 93.31 87 ASP A O 1
ATOM 677 N N . ILE A 1 88 ? -5.342 -4.809 7.302 1.00 92.31 88 ILE A N 1
ATOM 678 C CA . ILE A 1 88 ? -6.232 -5.165 6.193 1.00 92.31 88 ILE A CA 1
ATOM 679 C C . ILE A 1 88 ? -5.382 -5.573 4.983 1.00 92.31 88 ILE A C 1
ATOM 681 O O . ILE A 1 88 ? -4.765 -4.701 4.363 1.00 92.31 88 ILE A O 1
ATOM 685 N N . PRO A 1 89 ? -5.345 -6.862 4.610 1.00 92.12 89 PRO A N 1
ATOM 686 C CA . PRO A 1 89 ? -4.729 -7.313 3.366 1.00 92.12 89 PRO A CA 1
ATOM 687 C C . PRO A 1 89 ? -5.345 -6.631 2.139 1.00 92.12 89 PRO A C 1
ATOM 689 O O . PRO A 1 89 ? -6.563 -6.450 2.066 1.00 92.12 89 PRO A O 1
ATOM 692 N N . ILE A 1 90 ? -4.521 -6.292 1.141 1.00 89.38 90 ILE A N 1
ATOM 693 C CA . ILE A 1 90 ? -5.002 -5.650 -0.099 1.00 89.38 90 ILE A CA 1
ATOM 694 C C . ILE A 1 90 ? -6.023 -6.514 -0.858 1.00 89.38 90 ILE A C 1
ATOM 696 O O . ILE A 1 90 ? -6.933 -5.984 -1.497 1.00 89.38 90 ILE A O 1
ATOM 700 N N . ASP A 1 91 ? -5.903 -7.836 -0.732 1.00 87.75 91 ASP A N 1
ATOM 701 C CA . ASP A 1 91 ? -6.810 -8.828 -1.311 1.00 87.75 91 ASP A CA 1
ATOM 702 C C . ASP A 1 91 ? -8.266 -8.639 -0.846 1.00 87.75 91 ASP A C 1
ATOM 704 O O . ASP A 1 91 ? -9.204 -8.765 -1.630 1.00 87.75 91 ASP A O 1
ATOM 708 N N . TRP A 1 92 ? -8.468 -8.227 0.411 1.00 87.44 92 TRP A N 1
ATOM 709 C CA . TRP A 1 92 ? -9.803 -8.046 0.991 1.00 87.44 92 TRP A CA 1
ATOM 710 C C . TRP A 1 92 ? -10.501 -6.769 0.513 1.00 87.44 92 TRP A C 1
ATOM 712 O O . TRP A 1 92 ? -11.712 -6.613 0.695 1.00 87.44 92 TRP A O 1
ATOM 722 N N . MET A 1 93 ? -9.757 -5.825 -0.068 1.00 85.56 93 MET A N 1
ATOM 723 C CA . MET A 1 93 ? -10.312 -4.539 -0.476 1.00 85.56 93 MET A CA 1
ATOM 724 C C . MET A 1 93 ? -11.111 -4.676 -1.770 1.00 85.56 93 MET A C 1
ATOM 726 O O . MET A 1 93 ? -10.696 -5.348 -2.712 1.00 85.56 93 MET A O 1
ATOM 730 N N . LYS A 1 94 ? -12.262 -4.008 -1.852 1.00 80.50 94 LYS A N 1
ATOM 731 C CA . LYS A 1 94 ? -13.093 -3.980 -3.065 1.00 80.50 94 LYS A CA 1
ATOM 732 C C . LYS A 1 94 ? -12.489 -3.047 -4.121 1.00 80.50 94 LYS A C 1
ATOM 734 O O . LYS A 1 94 ? -11.722 -2.144 -3.785 1.00 80.50 94 LYS A O 1
ATOM 739 N N . ARG A 1 95 ? -12.779 -3.336 -5.394 1.00 65.25 95 ARG A N 1
ATOM 740 C CA . ARG A 1 95 ? -12.395 -2.496 -6.540 1.00 65.25 95 ARG A CA 1
ATOM 741 C C . ARG A 1 95 ? -13.396 -1.362 -6.726 1.00 65.25 95 ARG A C 1
ATOM 743 O O . ARG A 1 95 ? -14.583 -1.601 -6.411 1.00 65.25 95 ARG A O 1
#